Protein AF-A0A7X7SWN0-F1 (afdb_monomer)

Structure (mmCIF, N/CA/C/O backbone):
data_AF-A0A7X7SWN0-F1
#
_entry.id   AF-A0A7X7SWN0-F1
#
loop_
_atom_site.group_PDB
_atom_site.id
_atom_site.type_symbol
_atom_site.label_atom_id
_atom_site.label_alt_id
_atom_site.label_comp_id
_atom_site.label_asym_id
_atom_site.label_entity_id
_atom_site.label_seq_id
_atom_site.pdbx_PDB_ins_code
_atom_site.Cartn_x
_atom_site.Cartn_y
_atom_site.Cartn_z
_atom_site.occupancy
_atom_site.B_iso_or_equiv
_atom_site.auth_seq_id
_atom_site.auth_comp_id
_atom_site.auth_asym_id
_atom_site.auth_atom_id
_atom_site.pdbx_PDB_model_num
ATOM 1 N N . SER A 1 1 ? -9.509 14.393 -15.363 1.00 48.00 1 SER A N 1
ATOM 2 C CA . SER A 1 1 ? -8.315 13.708 -14.844 1.00 48.00 1 SER A CA 1
ATOM 3 C C . SER A 1 1 ? -8.802 12.547 -14.008 1.00 48.00 1 SER A C 1
ATOM 5 O O . SER A 1 1 ? -9.687 12.753 -13.184 1.00 48.00 1 SER A O 1
ATOM 7 N N . ASP A 1 2 ? -8.272 11.348 -14.229 1.00 52.94 2 ASP A N 1
ATOM 8 C CA . ASP A 1 2 ? -8.711 10.110 -13.560 1.00 52.94 2 ASP A CA 1
ATOM 9 C C . ASP A 1 2 ? -8.149 9.996 -12.132 1.00 52.94 2 ASP A C 1
ATOM 11 O O . ASP A 1 2 ? -7.658 8.959 -11.700 1.00 52.94 2 ASP A O 1
ATOM 15 N N . ILE A 1 3 ? -8.167 11.110 -11.395 1.00 61.75 3 ILE A N 1
ATOM 16 C CA . ILE A 1 3 ? -7.665 11.185 -10.025 1.00 61.75 3 ILE A CA 1
ATOM 17 C C . ILE A 1 3 ? -8.835 10.889 -9.094 1.00 61.75 3 ILE A C 1
ATOM 19 O O . ILE A 1 3 ? -9.716 11.728 -8.887 1.00 61.75 3 ILE A O 1
ATOM 23 N N . ILE A 1 4 ? -8.830 9.690 -8.522 1.00 67.00 4 ILE A N 1
ATOM 24 C CA . ILE A 1 4 ? -9.743 9.302 -7.452 1.00 67.00 4 ILE A CA 1
ATOM 25 C C . ILE A 1 4 ? -9.328 10.064 -6.188 1.00 67.00 4 ILE A C 1
ATOM 27 O O . ILE A 1 4 ? -8.230 9.873 -5.672 1.00 67.00 4 ILE A O 1
ATOM 31 N N . LYS A 1 5 ? -10.195 10.957 -5.699 1.00 69.81 5 LYS A N 1
ATOM 32 C CA . LYS A 1 5 ? -9.941 11.737 -4.480 1.00 69.81 5 LYS A CA 1
ATOM 33 C C . LYS A 1 5 ? -10.621 11.080 -3.277 1.00 69.81 5 LYS A C 1
ATOM 35 O O . LYS A 1 5 ? -11.752 10.619 -3.430 1.00 69.81 5 LYS A O 1
ATOM 40 N N . PRO A 1 6 ? -10.030 11.129 -2.069 1.00 65.88 6 PRO A N 1
ATOM 41 C CA . PRO A 1 6 ? -10.693 10.659 -0.848 1.00 65.88 6 PRO A CA 1
ATOM 42 C C . PRO A 1 6 ? -12.060 11.315 -0.602 1.00 65.88 6 PRO A C 1
ATOM 44 O O . PRO A 1 6 ? -12.962 10.700 -0.041 1.00 65.88 6 PRO A O 1
ATOM 47 N N . SER A 1 7 ? -12.244 12.551 -1.078 1.00 75.25 7 SER A N 1
ATOM 48 C CA . SER A 1 7 ? -13.520 13.275 -1.042 1.00 75.25 7 SER A CA 1
ATOM 49 C C . SER A 1 7 ? -14.653 12.608 -1.831 1.00 75.25 7 SER A C 1
ATOM 51 O O . SER A 1 7 ? -15.800 13.002 -1.660 1.00 75.25 7 SER A O 1
ATOM 53 N N . ASN A 1 8 ? -14.356 11.636 -2.699 1.00 79.19 8 ASN A N 1
ATOM 54 C CA . ASN A 1 8 ? -15.344 10.969 -3.551 1.00 79.19 8 ASN A CA 1
ATOM 55 C C . ASN A 1 8 ? -16.085 9.817 -2.846 1.00 79.19 8 ASN A C 1
ATOM 57 O O . ASN A 1 8 ? -16.952 9.206 -3.462 1.00 79.19 8 ASN A O 1
ATOM 61 N N . PHE A 1 9 ? -15.751 9.509 -1.590 1.00 74.69 9 PHE A N 1
ATOM 62 C CA . PHE A 1 9 ? -16.283 8.361 -0.851 1.00 74.69 9 PHE A CA 1
ATOM 63 C C . PHE A 1 9 ? -16.995 8.796 0.435 1.00 74.69 9 PHE A C 1
ATOM 65 O O . PHE A 1 9 ? -16.701 9.861 0.987 1.00 74.69 9 PHE A O 1
ATOM 72 N N . SER A 1 10 ? -17.922 7.979 0.936 1.00 78.06 10 SER A N 1
ATOM 73 C CA . SER A 1 10 ? -18.547 8.187 2.250 1.00 78.06 10 SER A CA 1
ATOM 74 C C . SER A 1 10 ? -17.565 7.924 3.395 1.00 78.06 10 SER A C 1
ATOM 76 O O . SER A 1 10 ? -16.543 7.274 3.207 1.00 78.06 10 SER A O 1
ATOM 78 N N . ASP A 1 11 ? -17.869 8.382 4.609 1.00 67.81 11 ASP A N 1
ATOM 79 C CA . ASP A 1 11 ? -16.974 8.184 5.762 1.00 67.81 11 ASP A CA 1
ATOM 80 C C . ASP A 1 11 ? -16.814 6.704 6.151 1.00 67.81 11 ASP A C 1
ATOM 82 O O . ASP A 1 11 ? -15.738 6.284 6.575 1.00 67.81 11 ASP A O 1
ATOM 86 N N . VAL A 1 12 ? -17.849 5.890 5.918 1.00 69.38 12 VAL A N 1
ATOM 87 C CA . VAL A 1 12 ? -17.790 4.429 6.094 1.00 69.38 12 VAL A CA 1
ATOM 88 C C . VAL A 1 12 ? -16.879 3.787 5.048 1.00 69.38 12 VAL A C 1
ATOM 90 O O . VAL A 1 12 ? -16.101 2.890 5.369 1.00 69.38 12 VAL A O 1
ATOM 93 N N . GLU A 1 13 ? -16.961 4.241 3.797 1.00 67.56 13 GLU A N 1
ATOM 94 C CA . GLU A 1 13 ? -16.108 3.747 2.715 1.00 67.56 13 GLU A CA 1
ATOM 95 C C . GLU A 1 13 ? -14.664 4.209 2.891 1.00 67.56 13 GLU A C 1
ATOM 97 O O . GLU A 1 13 ? -13.767 3.395 2.715 1.00 67.56 13 GLU A O 1
ATOM 102 N N . LYS A 1 14 ? -14.429 5.458 3.319 1.00 62.41 14 LYS A N 1
ATOM 103 C CA . LYS A 1 14 ? -13.094 5.997 3.631 1.00 62.41 14 LYS A CA 1
ATOM 104 C C . LYS A 1 14 ? -12.361 5.162 4.672 1.00 62.41 14 LYS A C 1
ATOM 106 O O . LYS A 1 14 ? -11.163 4.963 4.523 1.00 62.41 14 LYS A O 1
ATOM 111 N N . GLY A 1 15 ? -13.074 4.610 5.657 1.00 61.03 15 GLY A N 1
ATOM 112 C CA . GLY A 1 15 ? -12.511 3.658 6.622 1.00 61.03 15 GLY A CA 1
ATOM 113 C C . GLY A 1 15 ? -12.020 2.336 6.011 1.00 61.03 15 GLY A C 1
ATOM 114 O O . GLY A 1 15 ? -11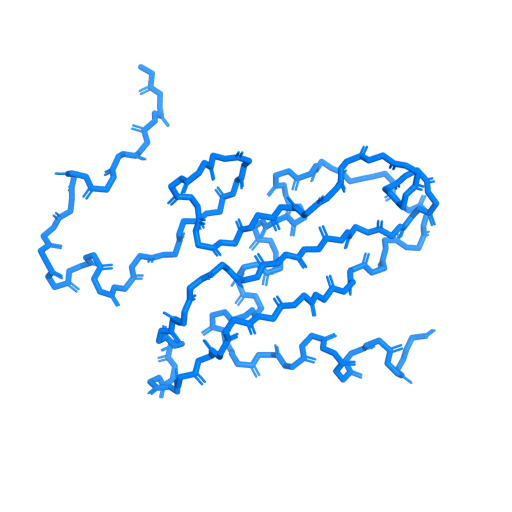.456 1.514 6.723 1.00 61.03 15 GLY A O 1
ATOM 115 N N . ARG A 1 16 ? -12.245 2.113 4.711 1.00 69.00 16 ARG A N 1
ATOM 116 C CA . ARG A 1 16 ? -11.833 0.928 3.942 1.00 69.00 16 ARG A CA 1
ATOM 117 C C . ARG A 1 16 ? -10.996 1.275 2.709 1.00 69.00 16 ARG A C 1
ATOM 119 O O . ARG A 1 16 ? -10.684 0.383 1.922 1.00 69.00 16 ARG A O 1
ATOM 126 N N . LEU A 1 17 ? -10.670 2.551 2.500 1.00 76.62 17 LEU A N 1
ATOM 127 C CA . LEU A 1 17 ? -9.830 2.966 1.383 1.00 76.62 17 LEU A CA 1
ATOM 128 C C . LEU A 1 17 ? -8.367 2.870 1.775 1.00 76.62 17 LEU A C 1
ATOM 130 O O . LEU A 1 17 ? -7.957 3.374 2.816 1.00 76.62 17 LEU A O 1
ATOM 134 N N . LEU A 1 18 ? -7.586 2.269 0.885 1.00 85.44 18 LEU A N 1
ATOM 135 C CA . LEU A 1 18 ? -6.141 2.235 0.978 1.00 85.44 18 LEU A CA 1
ATOM 136 C C . LEU A 1 18 ? -5.561 3.047 -0.175 1.00 85.44 18 LEU A C 1
ATOM 138 O O . LEU A 1 18 ? -5.638 2.642 -1.336 1.00 85.44 18 LEU A O 1
ATOM 142 N N . PHE A 1 19 ? -4.996 4.206 0.142 1.00 89.00 19 PHE A N 1
ATOM 143 C CA . PHE A 1 19 ? -4.343 5.069 -0.831 1.00 89.00 19 PHE A CA 1
ATOM 144 C C . PHE A 1 19 ? -2.866 4.707 -0.934 1.00 89.00 19 PHE A C 1
ATOM 146 O O . PHE A 1 19 ? -2.158 4.658 0.074 1.00 89.00 19 PHE A O 1
ATOM 153 N N . TYR A 1 20 ? -2.391 4.501 -2.158 1.00 91.75 20 TYR A N 1
ATOM 154 C CA . TYR A 1 20 ? -0.979 4.282 -2.440 1.00 91.75 20 TYR A CA 1
ATOM 155 C C . TYR A 1 20 ? -0.470 5.275 -3.481 1.00 91.75 20 TYR A C 1
ATOM 157 O O . TYR A 1 20 ? -1.222 5.736 -4.343 1.00 91.75 20 TYR A O 1
ATOM 165 N N . GLY A 1 21 ? 0.819 5.586 -3.419 1.00 89.69 21 GLY A N 1
ATOM 166 C CA . GLY A 1 21 ? 1.465 6.509 -4.347 1.00 89.69 21 GLY A CA 1
ATOM 167 C C . GLY A 1 21 ? 2.491 7.391 -3.653 1.00 89.69 21 GLY A C 1
ATOM 168 O O . GLY A 1 21 ? 2.792 7.204 -2.483 1.00 89.69 21 GLY A O 1
ATOM 169 N N . PHE A 1 22 ? 3.025 8.371 -4.383 1.00 88.62 22 PHE A N 1
ATOM 170 C CA . PHE A 1 22 ? 4.075 9.277 -3.892 1.00 88.62 22 PHE A CA 1
ATOM 171 C C . PHE A 1 22 ? 3.546 10.539 -3.202 1.00 88.62 22 PHE A C 1
ATOM 173 O O . PHE A 1 22 ? 4.323 11.415 -2.830 1.00 88.62 22 PHE A O 1
ATOM 180 N N . SER A 1 23 ? 2.224 10.667 -3.076 1.00 86.19 23 SER A N 1
ATOM 181 C CA . SER A 1 23 ? 1.601 11.824 -2.438 1.00 86.19 23 SER A CA 1
ATOM 182 C C . SER A 1 23 ? 1.721 11.742 -0.918 1.00 86.19 23 SER A C 1
ATOM 184 O O . SER A 1 23 ? 1.692 10.658 -0.331 1.00 86.19 23 SER A O 1
ATOM 186 N N . SER A 1 24 ? 1.735 12.905 -0.266 1.00 81.62 24 SER A N 1
ATOM 187 C CA . SER A 1 24 ? 1.577 12.998 1.182 1.00 81.62 24 SER A CA 1
ATOM 188 C C . SER A 1 24 ? 0.218 12.490 1.688 1.00 81.62 24 SER A C 1
ATOM 190 O O . SER A 1 24 ? 0.054 12.303 2.888 1.00 81.62 24 SER A O 1
ATOM 192 N N . ASP A 1 25 ? -0.742 12.252 0.801 1.00 84.19 25 ASP A N 1
ATOM 193 C CA . ASP A 1 25 ? -2.063 11.727 1.162 1.00 84.19 25 ASP A CA 1
ATOM 194 C C . ASP A 1 25 ? -2.135 10.193 1.045 1.00 84.19 25 ASP A C 1
ATOM 196 O O . ASP A 1 25 ? -3.184 9.597 1.269 1.00 84.19 25 ASP A O 1
ATOM 200 N N . SER A 1 26 ? -1.040 9.535 0.640 1.00 87.88 26 SER A N 1
ATOM 201 C CA . SER A 1 26 ? -0.986 8.074 0.503 1.00 87.88 26 SER A CA 1
ATOM 202 C C . SER A 1 26 ? -0.707 7.408 1.851 1.00 87.88 26 SER A C 1
ATOM 204 O O . SER A 1 26 ? 0.229 7.799 2.551 1.00 87.88 26 SER A O 1
ATOM 206 N N . ASN A 1 27 ? -1.481 6.374 2.195 1.00 90.25 27 ASN A N 1
ATOM 207 C CA . ASN A 1 27 ? -1.233 5.530 3.367 1.00 90.25 27 ASN A CA 1
ATOM 208 C C . ASN A 1 27 ? 0.063 4.735 3.200 1.00 90.25 27 ASN A C 1
ATOM 210 O O . ASN A 1 27 ? 0.843 4.611 4.145 1.00 90.25 27 ASN A O 1
ATOM 214 N N . ILE A 1 28 ? 0.283 4.219 1.988 1.00 92.19 28 ILE A N 1
ATOM 215 C CA . ILE A 1 28 ? 1.482 3.474 1.613 1.00 92.19 28 ILE A CA 1
ATOM 216 C C . ILE A 1 28 ? 2.209 4.234 0.508 1.00 92.19 28 ILE A C 1
ATOM 218 O O . ILE A 1 28 ? 1.655 4.520 -0.553 1.00 92.19 28 ILE A O 1
ATOM 222 N N . THR A 1 29 ? 3.467 4.562 0.760 1.00 93.31 29 THR A N 1
ATOM 223 C CA . THR A 1 29 ? 4.329 5.285 -0.181 1.00 93.31 29 THR A CA 1
ATOM 224 C C . THR A 1 29 ? 5.701 4.626 -0.244 1.00 93.31 29 THR A C 1
ATOM 226 O O . THR A 1 29 ? 5.977 3.650 0.454 1.00 93.31 29 THR A O 1
ATOM 229 N N . THR A 1 30 ? 6.574 5.155 -1.092 1.00 89.69 30 THR A N 1
ATOM 230 C CA . THR A 1 30 ? 8.005 4.880 -1.012 1.00 89.69 30 THR A CA 1
ATOM 231 C C . THR A 1 30 ? 8.682 5.898 -0.101 1.00 89.69 30 THR A C 1
ATOM 233 O O . THR A 1 30 ? 8.376 7.090 -0.171 1.00 89.69 30 THR A O 1
ATOM 236 N N . SER A 1 31 ? 9.624 5.455 0.731 1.00 76.00 31 SER A N 1
ATOM 237 C CA . SER A 1 31 ? 10.493 6.379 1.470 1.00 76.00 31 SER A CA 1
ATOM 238 C C . SER A 1 31 ? 11.731 6.800 0.669 1.00 76.00 31 SER A C 1
ATOM 240 O O . SER A 1 31 ? 12.393 7.765 1.045 1.00 76.00 31 SER A O 1
ATOM 242 N N . SER A 1 32 ? 12.025 6.151 -0.469 1.00 71.38 32 SER A N 1
ATOM 243 C CA . SER A 1 32 ? 13.091 6.562 -1.393 1.00 71.38 32 SER A CA 1
ATOM 244 C C . SER A 1 32 ? 12.944 5.937 -2.785 1.00 71.38 32 SER A C 1
ATOM 246 O O . SER A 1 32 ? 12.835 4.721 -2.915 1.00 71.38 32 SER A O 1
ATOM 248 N N . MET A 1 33 ? 13.056 6.763 -3.833 1.00 68.88 33 MET A N 1
ATOM 249 C CA . MET A 1 33 ? 13.180 6.315 -5.233 1.00 68.88 33 MET A CA 1
ATOM 250 C C . MET A 1 33 ? 14.628 6.353 -5.764 1.00 68.88 33 MET A C 1
ATOM 252 O O . MET A 1 33 ? 14.835 6.369 -6.973 1.00 68.88 33 MET A O 1
ATOM 256 N N . GLY A 1 34 ? 15.627 6.423 -4.878 1.00 68.94 34 GLY A N 1
ATOM 257 C CA . GLY A 1 34 ? 17.049 6.480 -5.248 1.00 68.94 34 GLY A CA 1
ATOM 258 C C . GLY A 1 34 ? 17.704 5.103 -5.424 1.00 68.94 34 GLY A C 1
ATOM 259 O O . GLY A 1 34 ? 17.068 4.142 -5.845 1.00 68.94 34 GLY A O 1
ATOM 260 N N . GLU A 1 35 ? 18.976 4.990 -5.025 1.00 65.12 35 GLU A N 1
ATOM 261 C CA . GLU A 1 35 ? 19.805 3.776 -5.169 1.00 65.12 35 GLU A CA 1
ATOM 262 C C . GLU A 1 35 ? 19.162 2.437 -4.750 1.00 65.12 35 GLU A C 1
ATOM 264 O O . GLU A 1 35 ? 19.449 1.430 -5.402 1.00 65.12 35 GLU A O 1
ATOM 269 N N . PRO A 1 36 ? 18.311 2.337 -3.703 1.00 65.19 36 PRO A N 1
ATOM 270 C CA . PRO A 1 36 ? 17.661 1.070 -3.382 1.00 65.19 36 PRO A CA 1
ATOM 271 C C . PRO A 1 36 ? 16.852 0.529 -4.565 1.00 65.19 36 PRO A C 1
ATOM 273 O O . PRO A 1 36 ? 16.984 -0.651 -4.901 1.00 65.19 36 PRO A O 1
ATOM 276 N N . PHE A 1 37 ? 16.083 1.397 -5.234 1.00 71.06 37 PHE A N 1
ATOM 277 C CA . PHE A 1 37 ? 15.230 1.012 -6.356 1.00 71.06 37 PHE A CA 1
ATOM 278 C C . PHE A 1 37 ? 16.053 0.464 -7.524 1.00 71.06 37 PHE A C 1
ATOM 280 O O . PHE A 1 37 ? 15.714 -0.585 -8.074 1.00 71.06 37 PHE A O 1
ATOM 287 N N . GLU A 1 38 ? 17.176 1.115 -7.837 1.00 67.69 38 GLU A N 1
ATOM 288 C CA . GLU A 1 38 ? 18.090 0.690 -8.904 1.00 67.69 38 GLU A CA 1
ATOM 289 C C . GLU A 1 38 ? 18.765 -0.657 -8.606 1.00 67.69 38 GLU A C 1
ATOM 291 O O . GLU A 1 38 ? 19.016 -1.444 -9.517 1.00 67.69 38 GLU A O 1
ATOM 296 N N . ASN A 1 39 ? 18.965 -0.985 -7.328 1.00 76.31 39 ASN A N 1
ATOM 297 C CA . ASN A 1 39 ? 19.516 -2.267 -6.878 1.00 76.31 39 ASN A CA 1
ATOM 298 C C . ASN A 1 39 ? 18.456 -3.379 -6.744 1.00 76.31 39 ASN A C 1
ATOM 300 O O . ASN A 1 39 ? 18.667 -4.367 -6.034 1.00 76.31 39 ASN A O 1
ATOM 304 N N . GLY A 1 40 ? 17.290 -3.210 -7.375 1.00 83.06 40 GLY A N 1
ATOM 305 C CA . GLY A 1 40 ? 16.198 -4.180 -7.329 1.00 83.06 40 GLY A CA 1
ATOM 306 C C . GLY A 1 40 ? 15.511 -4.271 -5.965 1.00 83.06 40 GLY A C 1
ATOM 307 O O . GLY A 1 40 ? 14.877 -5.289 -5.683 1.00 83.06 40 GLY A O 1
ATOM 308 N N . LYS A 1 41 ? 15.631 -3.246 -5.113 1.00 86.69 41 LYS A N 1
ATOM 309 C CA . LYS A 1 41 ? 14.984 -3.161 -3.796 1.00 86.69 41 LYS A CA 1
ATOM 310 C C . LYS A 1 41 ? 14.082 -1.940 -3.727 1.00 86.69 41 LYS A C 1
ATOM 312 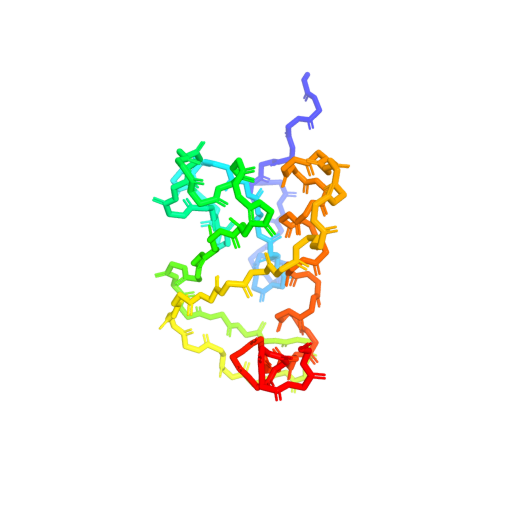O O . LYS A 1 41 ? 14.537 -0.808 -3.699 1.00 86.69 41 LYS A O 1
ATOM 317 N N . PHE A 1 42 ? 12.784 -2.142 -3.626 1.00 88.75 42 PHE A N 1
ATOM 318 C CA . PHE A 1 42 ? 11.855 -1.032 -3.491 1.00 88.75 42 PHE A CA 1
ATOM 319 C C . PHE A 1 42 ? 11.516 -0.817 -2.015 1.00 88.75 42 PHE A C 1
ATOM 321 O O . PHE A 1 42 ? 10.962 -1.706 -1.369 1.00 88.75 42 PHE A O 1
ATOM 328 N N . LEU A 1 43 ? 11.900 0.338 -1.466 1.00 91.19 43 LEU A N 1
ATOM 329 C CA . LEU A 1 43 ? 11.649 0.669 -0.066 1.00 91.19 43 LEU A CA 1
ATOM 330 C C . LEU A 1 43 ? 10.270 1.318 0.067 1.00 91.19 43 LEU A C 1
ATOM 332 O O . LEU A 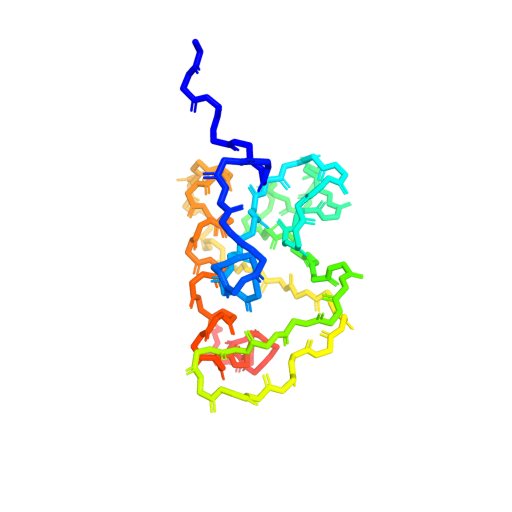1 43 ? 10.017 2.378 -0.510 1.00 91.19 43 LEU A O 1
ATOM 336 N N . CYS A 1 44 ? 9.394 0.677 0.830 1.00 92.25 44 CYS A N 1
ATOM 337 C CA . CYS A 1 44 ? 8.042 1.136 1.114 1.00 92.25 44 CYS A CA 1
ATOM 338 C C . CYS A 1 44 ? 7.907 1.549 2.577 1.00 92.25 44 CYS A C 1
ATOM 340 O O . CYS A 1 44 ? 8.591 1.017 3.454 1.00 92.25 44 CYS A O 1
ATOM 342 N N . CYS A 1 45 ? 6.946 2.425 2.852 1.00 92.88 45 CYS A N 1
ATOM 343 C CA . CYS A 1 45 ? 6.518 2.711 4.210 1.00 92.88 45 CYS A CA 1
ATOM 344 C C . CYS A 1 45 ? 4.996 2.826 4.327 1.00 92.88 45 CYS A C 1
ATOM 346 O O . CYS A 1 45 ? 4.313 3.334 3.434 1.00 92.88 45 CYS A O 1
ATOM 348 N N . ILE A 1 46 ? 4.488 2.344 5.459 1.00 93.00 46 ILE A N 1
ATOM 349 C CA . ILE A 1 46 ? 3.140 2.594 5.965 1.00 93.00 46 ILE A CA 1
ATOM 350 C C . ILE A 1 46 ? 3.241 3.830 6.853 1.00 93.00 46 ILE A C 1
ATOM 352 O O . ILE A 1 46 ? 3.949 3.806 7.861 1.00 93.00 46 ILE A O 1
ATOM 356 N N . ARG A 1 47 ? 2.587 4.924 6.467 1.00 90.19 47 ARG A N 1
ATOM 357 C CA . ARG A 1 47 ? 2.764 6.221 7.140 1.00 90.19 47 ARG A CA 1
ATOM 358 C C . ARG A 1 47 ? 1.958 6.359 8.421 1.00 90.19 47 ARG A C 1
ATOM 360 O O . ARG A 1 47 ? 2.441 6.937 9.388 1.00 90.19 47 ARG A O 1
ATOM 367 N N . GLU A 1 48 ? 0.736 5.849 8.397 1.00 86.94 48 GLU A N 1
ATOM 368 C CA . GLU A 1 48 ? -0.217 5.889 9.501 1.00 86.94 48 GLU A CA 1
ATOM 369 C C . GLU A 1 48 ? -0.811 4.496 9.684 1.00 86.94 48 GLU A C 1
ATOM 371 O O . GLU A 1 48 ? -0.914 3.736 8.717 1.00 86.94 48 GLU A O 1
ATOM 376 N N . GLY A 1 49 ? -1.186 4.161 10.921 1.00 84.25 49 GLY A N 1
ATOM 377 C CA . GLY A 1 49 ? -1.796 2.872 11.216 1.00 84.25 49 GLY A CA 1
ATOM 378 C C . GLY A 1 49 ? -3.085 2.695 10.418 1.00 84.25 49 GLY A C 1
ATOM 379 O O . GLY A 1 49 ? -3.884 3.627 10.305 1.00 84.25 49 GLY A O 1
ATOM 380 N N . LEU A 1 50 ? -3.286 1.508 9.853 1.00 87.31 50 LEU A N 1
ATOM 381 C CA . LEU A 1 50 ? -4.450 1.197 9.024 1.00 87.31 50 LEU A CA 1
ATOM 382 C C . LEU A 1 50 ? -5.122 -0.095 9.473 1.00 87.31 50 LEU A C 1
ATOM 384 O O . LEU A 1 50 ? -4.498 -0.954 10.091 1.00 87.31 50 LEU A O 1
ATOM 388 N N . ILE A 1 51 ? -6.408 -0.224 9.152 1.00 87.56 51 ILE A N 1
ATOM 389 C CA . ILE A 1 51 ? -7.185 -1.432 9.429 1.00 87.56 51 ILE A CA 1
ATOM 390 C C . ILE A 1 51 ? -7.127 -2.328 8.192 1.00 87.56 51 ILE A C 1
ATOM 392 O O . ILE A 1 51 ? -7.494 -1.905 7.095 1.00 87.56 51 ILE A O 1
ATOM 396 N N . SER A 1 52 ? -6.661 -3.561 8.364 1.00 88.44 52 SER A N 1
ATOM 397 C CA . SER A 1 52 ? -6.620 -4.557 7.296 1.00 88.44 52 SER A CA 1
ATOM 398 C C . SER A 1 52 ? -8.017 -5.079 6.943 1.00 88.44 52 SER A C 1
ATOM 400 O O . SER A 1 52 ? -8.993 -4.878 7.671 1.00 88.44 52 SER A O 1
ATOM 402 N N . ALA A 1 53 ? -8.130 -5.817 5.839 1.00 87.00 53 ALA A N 1
ATOM 403 C CA . ALA A 1 53 ? -9.378 -6.451 5.422 1.00 87.00 53 ALA A CA 1
ATOM 404 C C . ALA A 1 53 ? -9.915 -7.469 6.447 1.00 87.00 53 ALA A C 1
ATOM 406 O O . ALA A 1 53 ? -11.122 -7.711 6.475 1.00 87.00 53 ALA A O 1
ATOM 407 N N . ASN A 1 54 ? -9.057 -8.022 7.313 1.00 86.19 54 ASN A N 1
ATOM 408 C CA . ASN A 1 54 ? -9.475 -8.921 8.394 1.00 86.19 54 ASN A CA 1
ATOM 409 C C . ASN A 1 54 ? -9.760 -8.181 9.714 1.00 86.19 54 ASN A C 1
ATOM 411 O O . ASN A 1 54 ? -10.053 -8.821 10.722 1.00 86.19 54 ASN A O 1
ATOM 415 N N . GLY A 1 55 ? -9.689 -6.846 9.721 1.00 85.75 55 GLY A N 1
ATOM 416 C CA . GLY A 1 55 ? -9.966 -6.018 10.894 1.00 85.75 55 GLY A CA 1
ATOM 417 C C . GLY A 1 55 ? -8.793 -5.872 11.866 1.00 85.75 55 GLY A C 1
ATOM 418 O O . GLY A 1 55 ? -8.995 -5.361 12.967 1.00 85.75 55 GLY A O 1
ATOM 419 N N . ASN A 1 56 ? -7.585 -6.299 11.488 1.00 89.38 56 ASN A N 1
ATOM 420 C CA . ASN A 1 56 ? -6.389 -6.128 12.312 1.00 89.38 56 ASN A CA 1
ATOM 421 C C . ASN A 1 56 ? -5.796 -4.728 12.124 1.00 89.38 56 ASN A C 1
ATOM 423 O O . ASN A 1 56 ? -5.923 -4.129 11.057 1.00 89.38 56 ASN A O 1
ATOM 427 N N . ILE A 1 57 ? -5.125 -4.215 13.157 1.00 89.25 57 ILE A N 1
ATOM 428 C CA . ILE A 1 57 ? -4.358 -2.970 13.056 1.00 89.25 57 ILE A CA 1
ATOM 429 C C . ILE A 1 57 ? -2.979 -3.304 12.492 1.00 89.25 57 ILE A C 1
ATOM 431 O O . ILE A 1 57 ? -2.247 -4.112 13.066 1.00 89.25 57 ILE A O 1
ATOM 435 N N . VAL A 1 58 ? -2.630 -2.666 11.380 1.00 90.06 58 VAL A N 1
ATOM 436 C CA . VAL A 1 58 ? -1.274 -2.668 10.836 1.00 90.06 58 VAL A CA 1
ATOM 437 C C . VAL A 1 58 ? -0.600 -1.370 11.258 1.00 90.06 58 VAL A C 1
ATOM 439 O O . VAL A 1 58 ? -1.036 -0.285 10.876 1.00 90.06 58 VAL A O 1
ATOM 442 N N . GLU A 1 59 ? 0.453 -1.491 12.059 1.00 91.75 59 GLU A N 1
ATOM 443 C CA . GLU A 1 59 ? 1.202 -0.351 12.589 1.00 91.75 59 GLU A CA 1
ATOM 444 C C . GLU A 1 59 ? 2.046 0.350 11.505 1.00 91.75 59 GLU A C 1
ATOM 446 O O . GLU A 1 59 ? 2.462 -0.293 10.532 1.00 91.75 59 GLU A O 1
ATOM 451 N N . PRO A 1 60 ? 2.356 1.652 11.671 1.00 92.75 60 PRO A N 1
ATOM 452 C CA . PRO A 1 60 ? 3.335 2.343 10.839 1.00 92.75 60 PRO A CA 1
ATOM 453 C C . PRO A 1 60 ? 4.688 1.626 10.858 1.00 92.75 60 PRO A C 1
ATOM 455 O O . PRO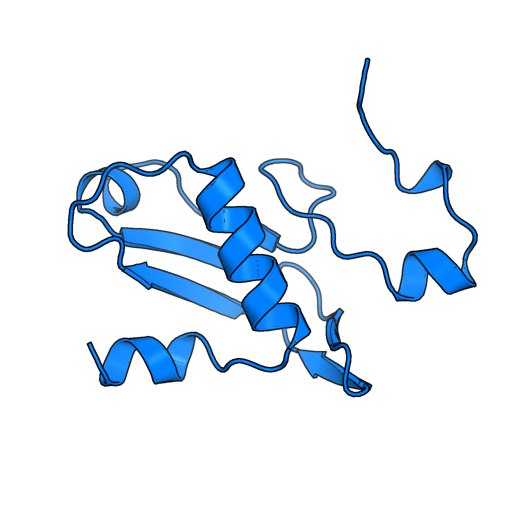 A 1 60 ? 5.265 1.383 11.919 1.00 92.75 60 PRO A O 1
ATOM 458 N N . GLN A 1 61 ? 5.213 1.301 9.681 1.00 92.88 61 GLN A N 1
ATOM 459 C CA . GLN A 1 61 ? 6.494 0.612 9.536 1.00 92.88 61 GLN A CA 1
ATOM 460 C C . GLN A 1 61 ? 7.061 0.775 8.127 1.00 92.88 61 GLN A C 1
ATOM 462 O O . GLN A 1 61 ? 6.325 0.978 7.158 1.00 92.88 61 GLN A O 1
ATOM 467 N N . GLU A 1 62 ? 8.378 0.631 8.013 1.00 92.06 62 GLU A N 1
ATOM 468 C CA . GLU A 1 62 ? 9.055 0.469 6.729 1.00 92.06 62 GLU A CA 1
ATOM 469 C C . GLU A 1 62 ? 9.232 -1.012 6.395 1.00 92.06 62 GLU A C 1
ATOM 471 O O . GLU A 1 62 ? 9.357 -1.861 7.283 1.00 92.06 62 GLU A O 1
ATOM 476 N N . PHE A 1 63 ? 9.246 -1.322 5.103 1.00 91.69 63 PHE A N 1
ATOM 477 C CA . PHE A 1 63 ? 9.536 -2.658 4.604 1.00 91.69 63 PHE A CA 1
ATOM 478 C C . PHE A 1 63 ? 10.153 -2.593 3.207 1.00 91.69 63 PHE A C 1
ATOM 480 O O . PHE A 1 63 ? 9.921 -1.665 2.431 1.00 91.69 63 PHE A O 1
ATOM 487 N N . VAL A 1 64 ? 10.946 -3.608 2.875 1.00 90.38 64 VAL A N 1
ATOM 488 C CA . VAL A 1 64 ? 11.602 -3.727 1.569 1.00 90.38 64 VAL A CA 1
ATOM 489 C C . VAL A 1 64 ? 10.842 -4.727 0.708 1.00 90.38 64 VAL A C 1
ATOM 491 O O . VAL A 1 64 ? 10.480 -5.802 1.178 1.00 90.38 64 VAL A O 1
ATOM 494 N N . VAL A 1 65 ? 10.638 -4.390 -0.562 1.00 89.38 65 VAL A N 1
ATOM 495 C CA . VAL A 1 65 ? 10.159 -5.305 -1.600 1.00 89.38 65 VAL A CA 1
ATOM 496 C C . VAL A 1 65 ? 11.330 -5.646 -2.520 1.00 89.38 65 VAL A C 1
ATOM 498 O O . VAL A 1 65 ? 11.859 -4.775 -3.209 1.00 89.38 65 VAL A O 1
ATOM 501 N N . ASN A 1 66 ? 11.747 -6.913 -2.550 1.00 88.19 66 ASN A N 1
ATOM 502 C CA . ASN A 1 66 ? 12.809 -7.364 -3.453 1.00 88.19 66 ASN A CA 1
ATOM 503 C C . ASN A 1 66 ? 12.237 -7.686 -4.843 1.00 88.19 66 ASN A C 1
ATOM 505 O O . ASN A 1 66 ? 11.458 -8.623 -5.009 1.00 88.19 66 ASN A O 1
ATOM 509 N N . LEU A 1 67 ? 12.673 -6.948 -5.862 1.00 84.81 67 LEU A N 1
ATOM 510 C CA . LEU A 1 67 ? 12.247 -7.091 -7.260 1.00 84.81 67 LEU A CA 1
ATOM 511 C C . LEU A 1 67 ? 13.094 -8.100 -8.051 1.00 84.81 67 LEU A C 1
ATOM 513 O O . LEU A 1 67 ? 12.818 -8.354 -9.223 1.00 84.81 67 LEU A O 1
ATOM 517 N N . ARG A 1 68 ? 14.144 -8.670 -7.439 1.00 81.31 68 ARG A N 1
ATOM 518 C CA . ARG A 1 68 ? 15.084 -9.618 -8.078 1.00 81.31 68 ARG A 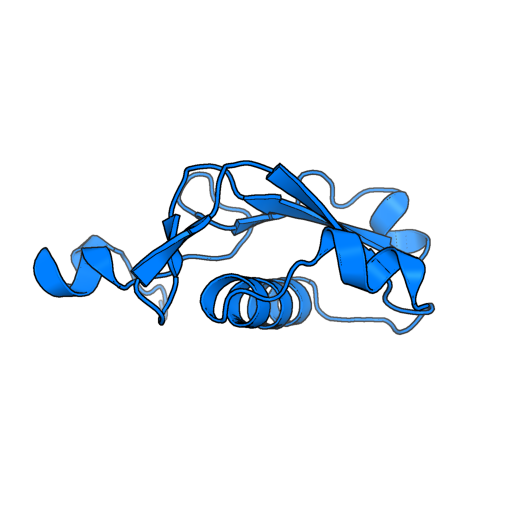CA 1
ATOM 519 C C . ARG A 1 68 ? 15.622 -9.107 -9.427 1.00 81.31 68 ARG A C 1
ATOM 521 O O . ARG A 1 68 ? 15.706 -9.866 -10.386 1.00 81.31 68 ARG A O 1
ATOM 528 N N . ASN A 1 69 ? 15.954 -7.815 -9.503 1.00 71.19 69 ASN A N 1
ATOM 529 C CA . ASN A 1 69 ? 16.400 -7.113 -10.719 1.00 71.19 69 ASN A CA 1
ATOM 530 C C . ASN A 1 69 ? 15.383 -7.093 -11.874 1.00 71.19 69 ASN A C 1
ATOM 532 O O . ASN A 1 69 ? 15.748 -6.814 -13.015 1.00 71.19 69 ASN A O 1
ATOM 536 N N . THR A 1 70 ? 14.108 -7.372 -11.599 1.00 70.94 70 THR A N 1
ATOM 537 C CA . THR A 1 70 ? 13.044 -7.194 -12.585 1.00 70.94 70 THR A CA 1
ATOM 538 C C . THR A 1 70 ? 12.654 -5.718 -12.597 1.00 70.94 70 THR A C 1
ATOM 540 O O . THR A 1 70 ? 12.236 -5.209 -11.553 1.00 70.94 70 THR A O 1
ATOM 543 N N . PRO A 1 71 ? 12.774 -5.009 -13.733 1.00 69.12 71 PRO A N 1
ATOM 544 C CA . PRO A 1 71 ? 12.251 -3.657 -13.828 1.00 69.12 71 PRO A CA 1
ATOM 545 C C . PRO A 1 71 ? 10.735 -3.708 -13.625 1.00 69.12 71 PRO A C 1
ATOM 547 O O . PRO A 1 71 ? 10.032 -4.469 -14.291 1.00 69.12 71 PRO A O 1
ATOM 550 N N . GLY A 1 72 ? 10.238 -2.919 -12.680 1.00 76.81 72 GLY A N 1
ATOM 551 C CA . GLY A 1 72 ? 8.820 -2.822 -12.367 1.00 76.81 72 GLY A CA 1
ATOM 552 C C . GLY A 1 72 ? 8.401 -1.365 -12.312 1.00 76.81 72 GLY A C 1
ATOM 553 O O . GLY A 1 72 ? 9.134 -0.526 -11.791 1.00 76.81 72 GLY A O 1
ATOM 554 N N . ASP A 1 73 ? 7.221 -1.071 -12.851 1.00 86.81 73 ASP A N 1
ATOM 555 C CA . ASP A 1 73 ? 6.595 0.231 -12.667 1.00 86.81 73 ASP A CA 1
ATOM 556 C C . ASP A 1 73 ? 6.361 0.474 -11.157 1.00 86.81 73 ASP A C 1
ATOM 558 O O . ASP A 1 73 ? 5.710 -0.348 -10.501 1.00 86.81 73 ASP A O 1
ATOM 562 N N . PRO A 1 74 ? 6.884 1.570 -10.577 1.00 86.69 74 PRO A N 1
ATOM 563 C CA . PRO A 1 74 ? 6.765 1.851 -9.148 1.00 86.69 74 PRO A CA 1
ATOM 564 C C . PRO A 1 74 ? 5.326 1.878 -8.627 1.00 86.69 74 PRO A C 1
ATOM 566 O O . PRO A 1 74 ? 5.070 1.442 -7.504 1.00 86.69 74 PRO A O 1
ATOM 569 N N . TYR A 1 75 ? 4.371 2.351 -9.433 1.00 89.31 75 TYR A N 1
ATOM 570 C CA . TYR A 1 75 ? 2.960 2.359 -9.044 1.00 89.31 75 TYR A CA 1
ATOM 571 C C . TYR A 1 75 ? 2.393 0.943 -8.966 1.00 89.31 75 TYR A C 1
ATOM 573 O O . TYR A 1 75 ? 1.655 0.632 -8.034 1.00 89.31 75 TYR A O 1
ATOM 581 N N . SER A 1 76 ? 2.773 0.071 -9.895 1.00 90.44 76 SER A N 1
ATOM 582 C CA . SER A 1 76 ? 2.409 -1.348 -9.880 1.00 90.44 76 SER A CA 1
ATOM 583 C C . SER A 1 76 ? 2.998 -2.075 -8.666 1.00 90.44 76 SER A C 1
ATOM 585 O O . SER A 1 76 ? 2.309 -2.871 -8.027 1.00 90.44 76 SER A O 1
ATOM 587 N N . ILE A 1 77 ? 4.246 -1.765 -8.296 1.00 90.81 77 ILE A N 1
ATOM 588 C CA . ILE A 1 77 ? 4.892 -2.311 -7.092 1.00 90.81 77 ILE A CA 1
ATOM 589 C C . ILE A 1 77 ? 4.155 -1.847 -5.832 1.00 90.81 77 ILE A C 1
ATOM 591 O O . ILE A 1 77 ? 3.815 -2.672 -4.982 1.00 90.81 77 ILE A O 1
ATOM 595 N N . LEU A 1 78 ? 3.862 -0.547 -5.724 1.00 92.25 78 LEU A N 1
ATOM 596 C CA . LEU A 1 78 ? 3.097 0.005 -4.605 1.00 92.25 78 LEU A CA 1
ATOM 597 C C . LEU A 1 78 ? 1.698 -0.605 -4.518 1.00 92.25 78 LEU A C 1
ATOM 599 O O . LEU A 1 78 ? 1.266 -0.932 -3.417 1.00 92.25 78 LEU A O 1
ATOM 603 N N . ALA A 1 79 ? 1.011 -0.808 -5.643 1.00 92.00 79 ALA A N 1
ATOM 604 C CA . ALA A 1 79 ? -0.301 -1.447 -5.668 1.00 92.00 79 ALA A CA 1
ATOM 605 C C . ALA A 1 79 ? -0.240 -2.877 -5.107 1.00 92.00 79 ALA A C 1
ATOM 607 O O . ALA A 1 79 ? -1.027 -3.233 -4.229 1.00 92.00 79 ALA A O 1
ATOM 608 N N . ALA A 1 80 ? 0.728 -3.680 -5.560 1.00 92.62 80 ALA A N 1
ATOM 609 C CA . ALA A 1 80 ? 0.916 -5.049 -5.087 1.00 92.62 80 ALA A CA 1
ATOM 610 C C . ALA A 1 80 ? 1.283 -5.102 -3.594 1.00 92.62 80 ALA A C 1
ATOM 612 O O . ALA A 1 80 ? 0.686 -5.867 -2.836 1.00 92.62 80 ALA A O 1
ATOM 613 N N . ALA A 1 81 ? 2.221 -4.258 -3.157 1.00 92.62 81 ALA A N 1
ATOM 614 C CA . ALA A 1 81 ? 2.612 -4.149 -1.754 1.00 92.62 81 ALA A CA 1
ATOM 615 C C . ALA A 1 81 ? 1.435 -3.719 -0.867 1.00 92.62 81 ALA A C 1
ATOM 617 O O . ALA A 1 81 ? 1.205 -4.299 0.192 1.00 92.62 81 ALA A O 1
ATOM 618 N N . SER A 1 82 ? 0.653 -2.743 -1.325 1.00 93.12 82 SER A N 1
ATOM 619 C CA . SER A 1 82 ? -0.521 -2.247 -0.608 1.00 93.12 82 SER A CA 1
ATOM 620 C C . SER A 1 82 ? -1.587 -3.322 -0.468 1.00 93.12 82 SER A C 1
ATOM 622 O O . SER A 1 82 ? -2.143 -3.512 0.610 1.00 93.12 82 SER A O 1
ATOM 624 N N . PHE A 1 83 ? -1.826 -4.087 -1.532 1.00 92.38 83 PHE A N 1
ATOM 625 C CA . PHE A 1 83 ? -2.745 -5.215 -1.489 1.00 92.38 83 PHE A CA 1
ATOM 626 C C . PHE A 1 83 ? -2.282 -6.309 -0.515 1.00 92.38 83 PHE A C 1
ATOM 628 O O . PHE A 1 83 ? -3.105 -6.868 0.207 1.00 92.38 83 PHE A O 1
ATOM 635 N N . ALA A 1 84 ? -0.979 -6.594 -0.447 1.00 93.06 84 AL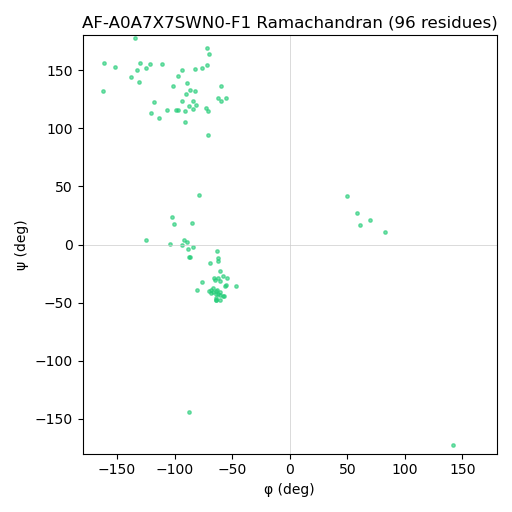A A N 1
ATOM 636 C CA . ALA A 1 84 ? -0.427 -7.547 0.514 1.00 93.06 84 ALA A CA 1
ATOM 637 C C . ALA A 1 84 ? -0.629 -7.072 1.966 1.00 93.06 84 ALA A C 1
ATOM 639 O O . ALA A 1 84 ? -1.151 -7.823 2.789 1.00 93.06 84 ALA A O 1
ATOM 640 N N . VAL A 1 85 ? -0.311 -5.806 2.256 1.00 91.94 85 VAL A N 1
ATOM 641 C CA . VAL A 1 85 ? -0.537 -5.181 3.571 1.00 91.94 85 VAL A CA 1
ATOM 642 C C . VAL A 1 85 ? -2.015 -5.226 3.968 1.00 91.94 85 VAL A C 1
ATOM 644 O O . VAL A 1 85 ? -2.339 -5.607 5.090 1.00 91.94 85 VAL A O 1
ATOM 647 N N . LEU A 1 86 ? -2.922 -4.912 3.037 1.00 91.25 86 LEU A N 1
ATOM 648 C CA . LEU A 1 86 ? -4.367 -4.977 3.270 1.00 91.25 86 LEU A CA 1
ATOM 649 C C . LEU A 1 86 ? -4.836 -6.380 3.687 1.00 91.25 86 LEU A C 1
ATOM 651 O O . LEU A 1 86 ? -5.846 -6.499 4.372 1.00 91.25 86 LEU A O 1
ATOM 655 N N . ASN A 1 87 ? -4.121 -7.433 3.290 1.00 91.00 87 ASN A N 1
ATOM 656 C CA . ASN A 1 87 ? -4.449 -8.827 3.587 1.00 91.00 87 ASN A CA 1
ATOM 657 C C . ASN A 1 87 ? -3.588 -9.426 4.719 1.00 91.00 87 ASN A C 1
ATOM 659 O O . ASN A 1 87 ? -3.433 -10.644 4.781 1.00 91.00 87 ASN A O 1
ATOM 663 N N . ASP A 1 88 ? -3.034 -8.593 5.608 1.00 88.50 88 ASP A N 1
ATOM 664 C CA . ASP A 1 88 ? -2.209 -9.006 6.760 1.00 88.50 88 ASP A CA 1
ATOM 665 C C . ASP A 1 88 ? -0.953 -9.809 6.396 1.00 88.50 88 ASP A C 1
ATOM 667 O O . ASP A 1 88 ? -0.443 -10.611 7.185 1.00 88.50 88 ASP A O 1
ATOM 671 N N . VAL A 1 89 ? -0.420 -9.603 5.194 1.00 91.19 89 VAL A N 1
ATOM 672 C CA . VAL A 1 89 ? 0.860 -10.198 4.829 1.00 91.19 89 VAL A CA 1
ATOM 673 C C . VAL A 1 89 ? 1.972 -9.457 5.569 1.00 91.19 89 VAL A C 1
ATOM 675 O O . VAL A 1 89 ? 2.208 -8.269 5.351 1.00 91.19 89 VAL A O 1
ATOM 678 N N . ASP A 1 90 ? 2.689 -10.179 6.429 1.00 87.75 90 ASP A N 1
ATOM 679 C CA . ASP A 1 90 ? 3.877 -9.665 7.109 1.00 87.75 90 ASP A CA 1
ATOM 680 C C . ASP A 1 90 ? 5.033 -9.516 6.104 1.00 87.75 90 ASP A C 1
ATOM 682 O O . ASP A 1 90 ? 5.782 -10.455 5.808 1.00 87.75 90 ASP A O 1
ATOM 686 N N . MET A 1 91 ? 5.156 -8.305 5.562 1.00 87.50 91 MET A N 1
ATOM 687 C CA . MET A 1 91 ? 6.161 -7.946 4.560 1.00 87.50 91 MET A CA 1
ATOM 688 C C . MET A 1 91 ? 7.594 -8.088 5.083 1.00 87.50 91 MET A C 1
ATOM 690 O O . MET A 1 91 ? 8.504 -8.393 4.312 1.00 87.50 91 MET A O 1
ATOM 694 N N . ASN A 1 92 ? 7.805 -7.925 6.390 1.00 85.56 92 ASN A N 1
ATOM 695 C CA . ASN A 1 92 ? 9.120 -8.086 6.997 1.00 85.56 92 ASN A CA 1
ATOM 696 C C . ASN A 1 92 ? 9.490 -9.568 7.141 1.00 85.56 92 ASN A C 1
ATOM 698 O O . ASN A 1 92 ? 10.652 -9.916 6.934 1.00 85.56 92 ASN A O 1
ATOM 702 N N . LYS A 1 93 ? 8.521 -10.468 7.367 1.00 81.81 93 LYS A N 1
ATOM 703 C CA . LYS A 1 93 ? 8.754 -11.926 7.324 1.00 81.81 93 LYS A CA 1
ATOM 704 C C . LYS A 1 93 ? 9.092 -12.458 5.937 1.00 81.81 93 LYS A C 1
ATOM 706 O O . LYS A 1 93 ? 9.920 -13.361 5.828 1.00 81.81 93 LYS A O 1
ATOM 711 N N . LEU A 1 94 ? 8.476 -11.921 4.884 1.00 72.00 94 LEU A N 1
ATOM 712 C CA . LEU A 1 94 ? 8.720 -12.380 3.510 1.00 72.00 94 LEU A CA 1
ATOM 713 C C . LEU A 1 94 ? 10.181 -12.209 3.074 1.00 72.00 94 LEU A C 1
ATOM 715 O O . LEU A 1 94 ? 10.693 -13.037 2.324 1.00 72.00 94 LEU A O 1
ATOM 719 N N . ASN A 1 95 ? 10.866 -11.190 3.594 1.00 61.31 95 ASN A N 1
ATOM 720 C CA . ASN A 1 95 ? 12.271 -10.926 3.288 1.00 61.31 95 ASN A CA 1
ATOM 721 C C . ASN A 1 95 ? 13.247 -11.962 3.870 1.00 61.31 95 ASN A C 1
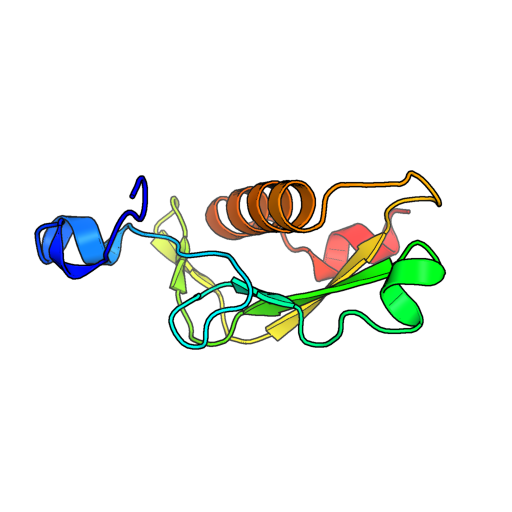ATOM 723 O O . ASN A 1 95 ? 14.383 -12.023 3.416 1.00 61.31 95 ASN A O 1
ATOM 727 N N . TYR A 1 96 ? 12.831 -12.791 4.834 1.00 57.34 96 TYR A N 1
ATOM 728 C CA . TYR A 1 96 ? 13.665 -13.881 5.364 1.00 57.34 96 TYR A CA 1
ATOM 729 C C . TYR A 1 96 ? 13.540 -15.186 4.565 1.00 57.34 96 TYR A C 1
ATOM 731 O O . TYR A 1 96 ? 14.295 -16.125 4.807 1.00 57.34 96 TYR A O 1
ATOM 739 N N . L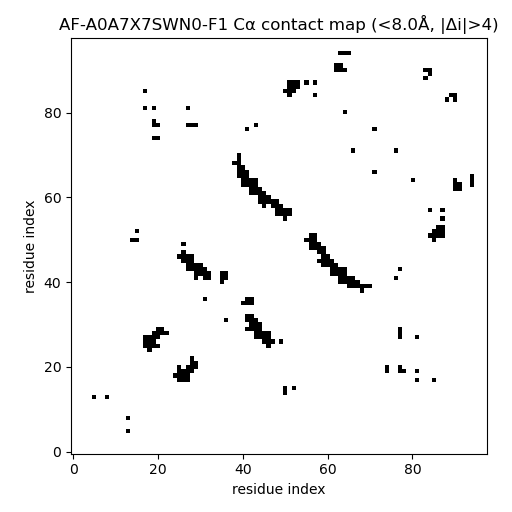EU A 1 97 ? 12.568 -15.273 3.651 1.00 51.69 97 LEU A N 1
ATOM 740 C CA . LEU A 1 97 ? 12.267 -16.475 2.864 1.00 51.69 97 LEU A CA 1
ATOM 741 C C . LEU A 1 97 ? 12.772 -16.391 1.412 1.00 51.69 97 LEU A C 1
ATOM 743 O O . LEU A 1 97 ? 12.540 -17.321 0.636 1.00 51.69 97 LEU A O 1
ATOM 747 N N . GLN A 1 98 ? 13.416 -15.285 1.032 1.00 50.47 98 GLN A N 1
ATOM 748 C CA . GLN A 1 98 ? 13.922 -15.006 -0.316 1.00 50.47 98 GLN A CA 1
ATOM 749 C C . GLN A 1 98 ? 15.441 -14.911 -0.333 1.00 50.47 98 GLN A C 1
ATOM 751 O O . GLN A 1 98 ? 15.999 -15.297 -1.384 1.00 50.47 98 GLN A O 1
#

Nearest PDB structures (foldseek):
  1viq-assembly4_B  TM=3.495E-01  e=2.078E+00  Escherichia coli
  9dsz-assembly3_E  TM=3.205E-01  e=3.310E+00  Klebsiella pneumoniae
  1viq-assembly1_A  TM=3.152E-01  e=3.781E+00  Escherichia coli
  9dsz-assembly4_H  TM=3.278E-01  e=5.272E+00  Klebsiella pneumoniae
  9dua-assembly1_A  TM=3.275E-01  e=4.933E+00  Klebsiella pneumoniae

Mean predicted aligned error: 6.96 Å

Solvent-accessible surface area (backbone atoms only — not comparable to full-atom values): 5942 Å² total; per-residue (Å²): 128,98,71,87,52,80,86,78,52,53,77,75,51,51,71,72,62,83,42,61,40,88,52,94,80,26,41,33,29,63,81,50,88,50,71,53,40,79,72,19,29,43,39,33,30,35,72,53,68,44,68,24,79,85,70,46,79,44,72,57,44,74,40,64,45,78,44,82,70,50,91,68,60,66,66,60,51,44,50,54,52,49,54,38,47,36,68,71,46,60,53,70,61,54,65,77,78,113

Secondary structure (DSSP, 8-state):
-----GGGS-HHHHTT---BSSSTT-SEEEEE-SHHHHTTEEEEEE-S-EE-TTSPEEPSEEEEEE-TT----HHHHHHHHHHHHHTT--HHHHTT--

Radius of gyration: 13.79 Å; Cα contacts (8 Å, |Δi|>4): 144; chains: 1; bounding 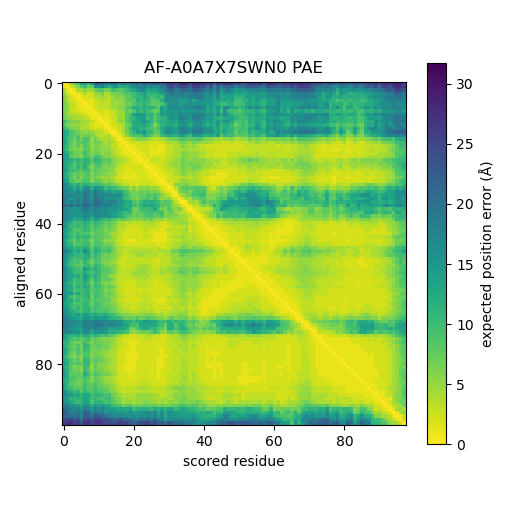box: 38×30×28 Å

pLDDT: mean 81.34, std 11.7, range [48.0, 93.31]

Foldseek 3Di:
DPDDDCVVDDPVVNLVDAAEECDPPHQKYFPDPPDCVQVQKTKMWRCQWHQAPVRDIDHTDIAIDRRVNDDDDRVVVRVVVSNCVSHVNPRRVVVVVD

Sequence (98 aa):
SDIIKPSNFSDVEKGRLLFYGFSSDSNITTSSMGEPFENGKFLCCIREGLISANGNIVEPQEFVVNLRNTPGDPYSILAAASFAVLNDVDMNKLNYLQ